Protein AF-A0A4R9IFR6-F1 (afdb_monomer)

Radius of gyration: 20.09 Å; Cα contacts (8 Å, |Δi|>4): 271; chains: 1; bounding box: 60×48×47 Å

Sequence (142 aa):
MKIKIHLITLLLFFTISSLDSINFQKSKPNLNCKFKPGYYTETIHFGENSLVIHVEITEELINFHRVIDQFYVKNKLVWNGGCEFEMVTLEITDPILMDSDWIGKRTYYKAVAIDDHVYNYIKIEKNATSQTLKFQGKSFPH

pLDDT: mean 82.64, std 18.79, range [35.0, 98.25]

Mean predicted aligned error: 10.26 Å

Foldseek 3Di:
DPPDPPPVVVVVPPDPPPPPVQCPDDADPPDDQDDDFAWKWWWDDDPPDIQIWIWGDDPFWIWTHSPPPAFIWIWTWADPDPQKIKTATCDGRHPVCPPPPRHRPIWIKGKHDPDPFKIWMFTPDPPTHIIIIGGDDNYGDD

Solvent-accessible surface area (backbone atoms only — not comparable to full-atom values): 8413 Å² total; per-residue (Å²): 133,86,92,84,75,69,72,68,68,64,67,76,74,78,85,89,82,79,79,78,70,78,74,77,66,78,65,55,91,94,56,71,36,68,81,70,62,20,16,28,40,32,74,50,76,58,89,96,45,73,45,67,32,44,31,42,32,49,93,52,36,40,32,44,18,72,38,76,99,66,23,32,39,36,23,40,44,44,77,77,53,96,44,26,33,37,38,30,31,69,45,64,57,28,76,94,52,54,87,50,92,45,67,71,40,76,47,50,32,40,39,27,22,78,54,100,44,34,33,38,36,29,48,77,55,91,89,52,73,69,45,54,42,37,58,76,44,73,65,69,83,130

Structure (mmCIF, N/CA/C/O backbone):
data_AF-A0A4R9IFR6-F1
#
_entry.id   AF-A0A4R9IFR6-F1
#
loop_
_atom_site.group_PDB
_atom_site.id
_atom_site.type_symbol
_atom_site.label_atom_id
_atom_site.label_alt_id
_atom_site.label_comp_id
_atom_site.label_asym_id
_atom_site.label_entity_id
_atom_site.label_seq_id
_atom_site.pdbx_PDB_ins_code
_atom_site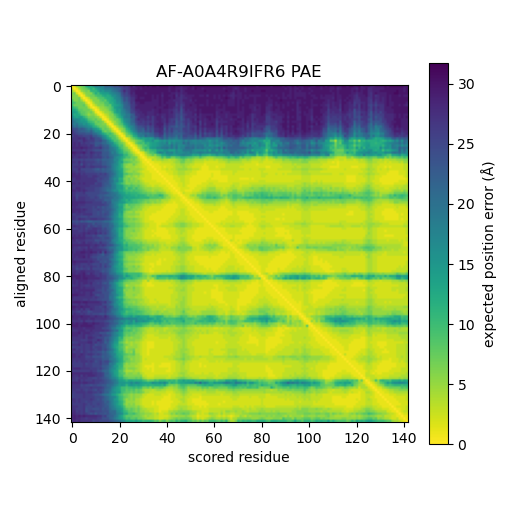.Cartn_x
_atom_site.Cartn_y
_atom_site.Cartn_z
_atom_site.occupancy
_atom_site.B_iso_or_equiv
_atom_site.auth_seq_id
_atom_site.auth_comp_id
_atom_site.auth_asym_id
_atom_site.auth_atom_id
_atom_site.pdbx_PDB_model_num
ATOM 1 N N . MET A 1 1 ? 44.989 33.649 31.157 1.00 44.50 1 MET A N 1
ATOM 2 C CA . MET A 1 1 ? 44.772 32.799 29.967 1.00 44.50 1 MET A CA 1
ATOM 3 C C . MET A 1 1 ? 44.499 31.363 30.432 1.00 44.50 1 MET A C 1
ATOM 5 O O . MET A 1 1 ? 45.451 30.628 30.598 1.00 44.50 1 MET A O 1
ATOM 9 N N . LYS A 1 2 ? 43.326 30.845 30.825 1.00 50.53 2 LYS A N 1
ATOM 10 C CA . LYS A 1 2 ? 41.895 31.108 30.570 1.00 50.53 2 LYS A CA 1
ATOM 11 C C . LYS A 1 2 ? 41.601 31.344 29.088 1.00 50.53 2 LYS A C 1
ATOM 13 O O . LYS A 1 2 ? 42.123 32.303 28.547 1.00 50.53 2 LYS A O 1
ATOM 18 N N . ILE A 1 3 ? 40.780 30.474 28.491 1.00 51.16 3 ILE A N 1
ATOM 19 C CA . ILE A 1 3 ? 40.502 30.269 27.047 1.00 51.16 3 ILE A CA 1
ATOM 20 C C . ILE A 1 3 ? 41.341 29.136 26.420 1.00 51.16 3 ILE A C 1
ATOM 22 O O . ILE A 1 3 ? 42.071 29.357 25.469 1.00 51.16 3 ILE A O 1
ATOM 26 N N . LYS A 1 4 ? 41.254 27.902 26.941 1.00 46.19 4 LYS A N 1
ATOM 27 C CA . LYS A 1 4 ? 41.560 26.680 26.151 1.00 46.19 4 LYS A CA 1
ATOM 28 C C . LYS A 1 4 ? 40.700 25.449 26.499 1.00 46.19 4 LYS A C 1
ATOM 30 O O . LYS A 1 4 ? 40.959 24.374 25.983 1.00 46.19 4 LYS A O 1
ATOM 35 N N . ILE A 1 5 ? 39.658 25.589 27.329 1.00 51.59 5 ILE A N 1
ATOM 36 C CA . ILE A 1 5 ? 38.837 24.448 27.800 1.00 51.59 5 ILE A CA 1
ATOM 37 C C . ILE A 1 5 ? 37.382 24.494 27.282 1.00 51.59 5 ILE A C 1
ATOM 39 O O . ILE A 1 5 ? 36.665 23.509 27.386 1.00 51.59 5 ILE A O 1
ATOM 43 N N . HIS A 1 6 ? 36.952 25.578 26.625 1.00 43.59 6 HIS A N 1
ATOM 44 C CA . HIS A 1 6 ? 35.571 25.710 26.126 1.00 43.59 6 HIS A CA 1
ATOM 45 C C . HIS A 1 6 ? 35.371 25.378 24.642 1.00 43.59 6 HIS A C 1
ATOM 47 O O . HIS A 1 6 ? 34.237 25.372 24.181 1.00 43.59 6 HIS A O 1
ATOM 53 N N . LEU A 1 7 ? 36.435 25.076 23.888 1.00 43.97 7 LEU A N 1
ATOM 54 C CA . LEU A 1 7 ? 36.299 24.797 22.452 1.00 43.97 7 LEU A CA 1
ATOM 55 C C . LEU A 1 7 ? 36.049 23.312 22.133 1.00 43.97 7 LEU A C 1
ATOM 57 O O . LEU A 1 7 ? 35.589 22.997 21.046 1.00 43.97 7 LEU A O 1
ATOM 61 N N . ILE A 1 8 ? 36.303 22.402 23.081 1.00 48.81 8 ILE A N 1
ATOM 62 C CA . ILE A 1 8 ? 36.103 20.952 22.885 1.00 48.81 8 ILE A CA 1
ATOM 63 C C . ILE A 1 8 ? 34.768 20.475 23.482 1.00 48.81 8 ILE A C 1
ATOM 65 O O . ILE A 1 8 ? 34.188 19.506 23.007 1.00 48.81 8 ILE A O 1
ATOM 69 N N . THR A 1 9 ? 34.197 21.204 24.445 1.00 46.94 9 THR A N 1
ATOM 70 C CA . THR A 1 9 ? 32.844 20.935 24.968 1.00 46.94 9 THR A CA 1
ATOM 71 C C . THR A 1 9 ? 31.724 21.477 24.069 1.00 46.94 9 THR A C 1
ATOM 73 O O . THR A 1 9 ? 30.585 21.043 24.204 1.00 46.94 9 THR A O 1
ATOM 76 N N . LEU A 1 10 ? 32.037 22.360 23.110 1.00 40.31 10 LEU A N 1
ATOM 77 C CA . LEU A 1 10 ? 31.084 22.878 22.115 1.00 40.31 10 LEU A CA 1
ATOM 78 C C . LEU A 1 10 ? 30.984 22.001 20.846 1.00 40.31 10 LEU A C 1
ATOM 80 O O . LEU A 1 10 ? 30.145 22.251 19.989 1.00 40.31 10 LEU A O 1
ATOM 84 N N . LEU A 1 11 ? 31.802 20.950 20.737 1.00 42.69 11 LEU A N 1
ATOM 85 C CA . LEU A 1 11 ? 31.748 19.957 19.651 1.00 42.69 11 LEU A CA 1
ATOM 86 C C . LEU A 1 11 ? 31.008 18.665 20.045 1.00 42.69 11 LEU A C 1
ATOM 88 O O . LEU A 1 11 ? 30.910 17.744 19.245 1.00 42.69 11 LEU A O 1
ATOM 92 N N . LEU A 1 12 ? 30.438 18.618 21.254 1.00 41.38 12 LEU A N 1
ATOM 93 C CA . LEU A 1 12 ? 29.631 17.500 21.764 1.00 41.38 12 LEU A CA 1
ATOM 94 C C . LEU A 1 12 ? 28.112 17.756 21.718 1.00 41.38 12 LEU A C 1
ATOM 96 O O . LEU A 1 12 ? 27.346 16.917 22.177 1.00 41.38 12 LEU A O 1
ATOM 100 N N . PHE A 1 13 ? 27.666 18.884 21.148 1.00 42.56 13 PHE A N 1
ATOM 101 C CA . PHE A 1 13 ? 26.244 19.269 21.106 1.00 42.56 13 PHE A CA 1
ATOM 102 C C . PHE A 1 13 ? 25.644 19.452 19.704 1.00 42.56 13 PHE A C 1
ATOM 104 O O . PHE A 1 13 ? 24.455 19.734 19.590 1.00 42.56 13 PHE A O 1
ATOM 111 N N . PHE A 1 14 ? 26.409 19.235 18.634 1.00 43.06 14 PHE A N 1
ATOM 112 C CA . PHE A 1 14 ? 25.892 19.278 17.265 1.00 43.06 14 PHE A CA 1
ATOM 113 C C . PHE A 1 14 ? 26.084 17.928 16.581 1.00 43.06 14 PHE A C 1
ATOM 115 O O . PHE A 1 14 ? 27.118 17.675 15.973 1.00 43.06 14 PHE A O 1
ATOM 122 N N . THR A 1 15 ? 25.088 17.056 16.761 1.00 43.78 15 THR A N 1
ATOM 123 C CA . THR A 1 15 ? 24.543 16.051 15.811 1.00 43.78 15 THR A CA 1
ATOM 124 C C . THR A 1 15 ? 23.723 14.997 16.575 1.00 43.78 15 THR A C 1
ATOM 126 O O . THR A 1 15 ? 23.879 13.796 16.397 1.00 43.78 15 THR A O 1
ATOM 129 N N . ILE A 1 16 ? 22.806 15.439 17.441 1.00 50.84 16 ILE A N 1
ATOM 130 C CA . ILE A 1 16 ? 21.672 14.610 17.880 1.00 50.84 16 ILE A CA 1
ATOM 131 C C . ILE A 1 16 ? 20.401 15.348 17.459 1.00 50.84 16 ILE A C 1
ATOM 133 O O . ILE A 1 16 ? 19.668 15.868 18.289 1.00 50.84 16 ILE A O 1
ATOM 137 N N . SER A 1 17 ? 20.181 15.441 16.147 1.00 43.59 17 SER A N 1
ATOM 138 C CA . SER A 1 17 ? 18.935 15.971 15.579 1.00 43.59 17 SER A CA 1
ATOM 139 C C . SER A 1 17 ? 18.596 15.263 14.269 1.00 43.59 17 SER A C 1
ATOM 141 O O . SER A 1 17 ? 18.425 15.893 13.235 1.00 43.59 17 SER A O 1
ATOM 143 N N . SER A 1 18 ? 18.532 13.937 14.301 1.00 39.06 18 SER A N 1
ATOM 144 C CA . SER A 1 18 ? 17.741 13.166 13.332 1.00 39.06 18 SER A CA 1
ATOM 145 C C . SER A 1 18 ? 17.237 11.877 13.975 1.00 39.06 18 SER A C 1
ATOM 147 O O . SER A 1 18 ? 17.249 10.796 13.396 1.00 39.06 18 SER A O 1
ATOM 149 N N . LEU A 1 19 ? 16.775 11.991 15.219 1.00 42.59 19 LEU A N 1
ATOM 150 C CA . LEU A 1 19 ? 15.752 11.082 15.710 1.00 42.59 19 LEU A CA 1
ATOM 151 C C . LEU A 1 19 ? 14.419 11.690 15.286 1.00 42.59 19 LEU A C 1
ATOM 153 O O . LEU A 1 19 ? 13.717 12.285 16.102 1.00 42.59 19 LEU A O 1
ATOM 157 N N . ASP A 1 20 ? 14.082 11.544 14.003 1.00 35.00 20 ASP A N 1
ATOM 158 C CA . ASP A 1 20 ? 12.680 11.538 13.600 1.00 35.00 20 ASP A CA 1
ATOM 159 C C . ASP A 1 20 ? 12.059 10.314 14.275 1.00 35.00 20 ASP A C 1
ATOM 161 O O . ASP A 1 20 ? 11.979 9.216 13.724 1.00 35.00 20 ASP A 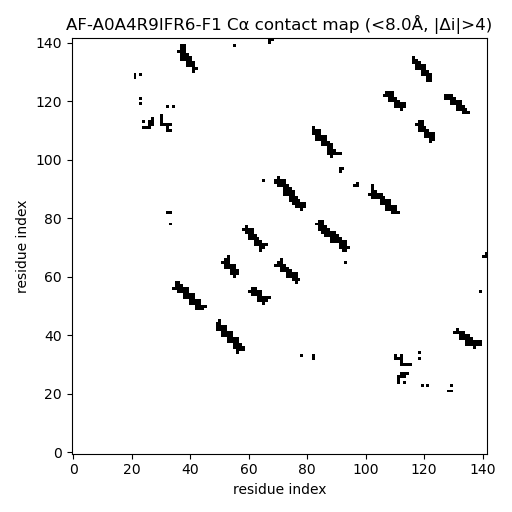O 1
ATOM 165 N N . SER A 1 21 ? 11.690 10.474 15.547 1.00 39.53 21 SER A N 1
ATOM 166 C CA . SER A 1 21 ? 10.818 9.531 16.217 1.00 39.53 21 SER A CA 1
ATOM 167 C C . SER A 1 21 ? 9.522 9.544 15.421 1.00 39.53 21 SER A C 1
ATOM 169 O O . SER A 1 21 ? 8.761 10.511 15.485 1.00 39.53 21 SER A O 1
ATOM 171 N N . ILE A 1 22 ? 9.327 8.491 14.630 1.00 45.56 22 ILE A N 1
ATOM 172 C CA . ILE A 1 22 ? 8.133 8.201 13.842 1.00 45.56 22 ILE A CA 1
ATOM 173 C C . ILE A 1 22 ? 6.931 8.301 14.778 1.00 45.56 22 ILE A C 1
ATOM 175 O O . ILE A 1 22 ? 6.619 7.389 15.544 1.00 45.56 22 ILE A O 1
ATOM 179 N N . ASN A 1 23 ? 6.285 9.461 14.763 1.00 47.47 23 ASN A N 1
ATOM 180 C CA . ASN A 1 23 ? 5.138 9.745 15.600 1.00 47.47 23 ASN A CA 1
ATOM 181 C C . ASN A 1 23 ? 3.932 9.164 14.869 1.00 47.47 23 ASN A C 1
ATOM 183 O O . ASN A 1 23 ? 3.212 9.872 14.165 1.00 47.47 23 ASN A O 1
ATOM 187 N N . PHE A 1 24 ? 3.767 7.840 14.953 1.00 61.03 24 PHE A N 1
ATOM 188 C CA . PHE A 1 24 ? 2.549 7.188 14.493 1.00 61.03 24 PHE A CA 1
ATOM 189 C C . PHE A 1 24 ? 1.401 7.771 15.321 1.00 61.03 24 PHE A C 1
ATOM 191 O O . PHE A 1 24 ? 1.224 7.434 16.496 1.00 61.03 24 PHE A O 1
ATOM 198 N N . GLN A 1 25 ? 0.714 8.758 14.741 1.00 62.41 25 GLN A N 1
ATOM 199 C CA . GLN A 1 25 ? -0.272 9.562 15.448 1.00 62.41 25 GLN A CA 1
ATOM 200 C C . GLN A 1 25 ? -1.351 8.651 16.029 1.00 62.41 25 GLN A C 1
ATOM 202 O O . GLN A 1 25 ? -1.850 7.740 15.369 1.00 62.41 25 GLN A O 1
ATOM 207 N N . LYS A 1 26 ? -1.702 8.893 17.295 1.00 61.22 26 LYS A N 1
ATOM 208 C CA . LYS A 1 26 ? -2.801 8.181 17.950 1.00 61.22 26 LYS A CA 1
ATOM 209 C C . LYS A 1 26 ? -4.092 8.434 17.171 1.00 61.22 26 LYS A C 1
ATOM 211 O O . LYS A 1 26 ? -4.351 9.561 16.753 1.00 61.22 26 LYS A O 1
ATOM 216 N N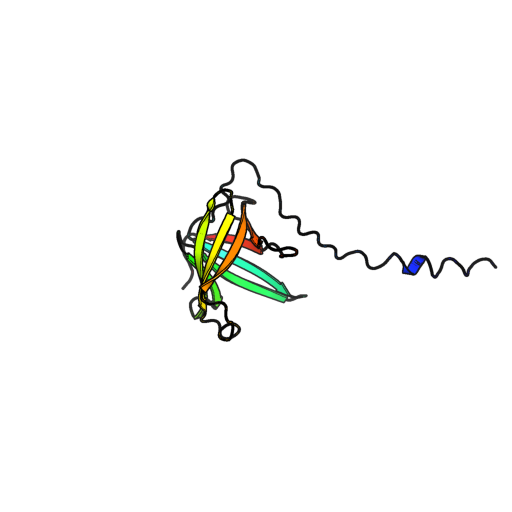 . SER A 1 27 ? -4.896 7.387 17.000 1.00 58.28 27 SER A N 1
ATOM 217 C CA . SER A 1 27 ? -6.181 7.460 16.303 1.00 58.28 27 SER A CA 1
ATOM 218 C C . SER A 1 27 ? -7.067 8.557 16.883 1.00 58.28 27 SER A C 1
ATOM 220 O O . SER A 1 27 ? -7.265 8.606 18.102 1.00 58.28 27 SER A O 1
ATOM 222 N N . LYS A 1 28 ? -7.663 9.389 16.025 1.00 63.41 28 LYS A N 1
ATOM 223 C CA . LYS A 1 28 ? -8.780 10.230 16.458 1.00 63.41 28 LYS A CA 1
ATOM 224 C C . LYS A 1 28 ? -9.979 9.327 16.786 1.00 63.41 28 LYS A C 1
ATOM 226 O O . LYS A 1 28 ? -10.239 8.380 16.039 1.00 63.41 28 LYS A O 1
ATOM 231 N N . PRO A 1 29 ? -10.706 9.584 17.884 1.00 59.12 29 PRO A N 1
ATOM 232 C CA . PRO A 1 29 ? -11.925 8.845 18.182 1.00 59.12 29 PRO A CA 1
ATOM 233 C C . PRO A 1 29 ? -12.941 9.035 17.041 1.00 59.12 29 PRO A C 1
ATOM 235 O O . PRO A 1 29 ? -13.085 10.143 16.529 1.00 59.12 29 PRO A O 1
ATOM 238 N N . ASN A 1 30 ? -13.631 7.952 16.662 1.00 72.56 30 ASN A N 1
ATOM 239 C CA . ASN A 1 30 ? -14.682 7.859 15.627 1.00 72.56 30 ASN A CA 1
ATOM 240 C C . ASN A 1 30 ? -14.259 7.743 14.149 1.00 72.56 30 ASN A C 1
ATOM 242 O O . ASN A 1 30 ? -15.141 7.707 13.294 1.00 72.56 30 ASN A O 1
ATOM 246 N N . LEU A 1 31 ? -12.971 7.623 13.814 1.00 84.50 31 LEU A N 1
ATOM 247 C CA . LEU A 1 31 ? -12.561 7.370 12.425 1.00 84.50 31 LEU A CA 1
ATOM 248 C C . LEU A 1 31 ? -12.371 5.876 12.137 1.00 84.50 31 LEU A C 1
ATOM 250 O O . LEU A 1 31 ? -11.755 5.150 12.920 1.00 84.50 31 LEU A O 1
ATOM 254 N N . ASN A 1 32 ? -12.861 5.421 10.979 1.00 90.00 32 ASN A N 1
ATOM 255 C CA . ASN A 1 32 ? -12.603 4.068 10.494 1.00 90.00 32 ASN A CA 1
ATOM 256 C C . ASN A 1 32 ? -11.195 3.995 9.890 1.00 90.00 32 ASN A C 1
ATOM 258 O O . ASN A 1 32 ? -10.920 4.605 8.863 1.00 90.00 32 ASN A O 1
ATOM 262 N N . CYS A 1 33 ? -10.315 3.222 10.518 1.00 91.50 33 CYS A N 1
ATOM 263 C CA . CYS A 1 33 ? -8.944 2.999 10.062 1.00 91.50 33 CYS A CA 1
ATOM 264 C C . CYS A 1 33 ? -8.832 2.103 8.823 1.00 91.50 33 CYS A C 1
ATOM 266 O O . CYS A 1 33 ? -7.764 2.061 8.213 1.00 91.50 33 CYS A O 1
ATOM 268 N N . LYS A 1 34 ? -9.898 1.377 8.458 1.00 94.00 34 LYS A N 1
ATOM 269 C CA . LYS A 1 34 ? -9.903 0.582 7.233 1.00 94.00 34 LYS A CA 1
ATOM 270 C C . LYS A 1 34 ? -9.909 1.506 6.024 1.00 94.00 34 LYS A C 1
ATOM 272 O O . LYS A 1 34 ? -10.743 2.408 5.936 1.00 94.00 34 LYS A O 1
ATOM 277 N N . PHE A 1 35 ? -8.996 1.256 5.093 1.00 94.62 35 PHE A N 1
ATOM 278 C CA . PHE A 1 35 ? -8.977 1.956 3.816 1.00 94.62 35 PHE A CA 1
ATOM 279 C C . PHE A 1 35 ? -10.295 1.694 3.090 1.00 94.62 35 PHE A C 1
ATOM 281 O O . PHE A 1 35 ? -10.756 0.555 3.006 1.00 94.62 35 PHE A O 1
ATOM 288 N N . LYS A 1 36 ? -10.921 2.760 2.603 1.00 93.94 36 LYS A N 1
ATOM 289 C CA . LYS A 1 36 ? -12.098 2.651 1.746 1.00 93.94 36 LYS A CA 1
ATOM 290 C C . LYS A 1 36 ? -11.644 2.313 0.318 1.00 93.94 36 LYS A C 1
ATOM 292 O O . LYS A 1 36 ? -10.570 2.751 -0.081 1.00 93.94 36 LYS A O 1
ATOM 297 N N . PRO A 1 37 ? -12.432 1.573 -0.473 1.00 96.62 37 PRO A N 1
ATOM 298 C CA . PRO A 1 37 ? -12.094 1.352 -1.872 1.00 96.62 37 PRO A CA 1
ATOM 299 C C . PRO A 1 37 ? -11.968 2.668 -2.653 1.00 96.62 37 PRO A C 1
ATOM 301 O O . PRO A 1 37 ? -12.756 3.600 -2.451 1.00 96.62 37 PRO A O 1
ATOM 304 N N . GLY A 1 38 ? -10.990 2.732 -3.552 1.00 97.06 38 GLY A N 1
ATOM 305 C CA . GLY A 1 38 ? -10.772 3.844 -4.470 1.00 97.06 38 GLY A CA 1
ATOM 306 C C . GLY A 1 38 ? -9.301 4.107 -4.773 1.00 97.06 38 GLY A C 1
ATOM 307 O O . GLY A 1 38 ? -8.433 3.258 -4.579 1.00 97.06 38 GLY A O 1
ATOM 308 N N . TYR A 1 39 ? -9.043 5.313 -5.265 1.00 97.94 39 TYR A N 1
ATOM 309 C CA . TYR A 1 39 ? -7.740 5.782 -5.705 1.00 97.94 39 TYR A CA 1
ATOM 310 C C . TYR A 1 39 ? -7.076 6.646 -4.635 1.00 97.94 39 TYR A C 1
ATOM 312 O O . TYR A 1 39 ? -7.685 7.549 -4.053 1.00 97.94 39 TYR A O 1
ATOM 320 N N . TYR A 1 40 ? -5.800 6.370 -4.409 1.00 98.25 40 TYR A N 1
ATOM 321 C CA . TYR A 1 40 ? -4.943 7.019 -3.439 1.00 98.25 40 TYR A CA 1
ATOM 322 C C . TYR A 1 40 ? -3.608 7.411 -4.068 1.00 98.25 40 TYR A C 1
ATOM 324 O O . TYR A 1 40 ? -3.170 6.843 -5.065 1.00 98.25 40 TYR A O 1
ATOM 332 N N . THR A 1 41 ? -2.921 8.349 -3.430 1.00 97.75 41 THR A N 1
ATOM 333 C CA . THR A 1 41 ? -1.510 8.633 -3.706 1.00 97.75 41 THR A CA 1
ATOM 334 C C . THR A 1 41 ? -0.686 8.463 -2.444 1.00 97.75 41 THR A C 1
ATOM 336 O O . THR A 1 41 ? -1.103 8.911 -1.369 1.00 97.75 41 THR A O 1
ATOM 339 N N . GLU A 1 42 ? 0.504 7.907 -2.605 1.00 95.25 42 GLU A N 1
ATOM 340 C CA . GLU A 1 42 ? 1.567 7.870 -1.607 1.00 95.25 42 GLU A CA 1
ATOM 341 C C . GLU A 1 42 ? 2.771 8.644 -2.147 1.00 95.25 42 GLU A C 1
ATOM 343 O O . GLU A 1 42 ? 3.048 8.629 -3.345 1.00 95.25 42 GLU A O 1
ATOM 348 N N . THR A 1 43 ? 3.469 9.377 -1.283 1.00 91.81 43 THR A N 1
ATOM 349 C CA . THR A 1 43 ? 4.659 10.139 -1.676 1.00 91.81 43 THR A CA 1
ATOM 350 C C . THR A 1 43 ? 5.849 9.641 -0.883 1.00 91.81 43 THR A C 1
ATOM 352 O O . THR A 1 43 ? 5.865 9.747 0.342 1.00 91.81 43 THR A O 1
ATOM 355 N N . ILE A 1 44 ? 6.851 9.131 -1.593 1.00 86.69 44 ILE A N 1
ATOM 356 C CA . ILE A 1 44 ? 8.098 8.663 -1.004 1.00 86.69 44 ILE A CA 1
ATOM 357 C C . ILE A 1 44 ? 9.170 9.722 -1.258 1.00 86.69 44 ILE A C 1
ATOM 359 O O . ILE A 1 44 ? 9.453 10.072 -2.404 1.00 86.69 44 ILE A O 1
ATOM 363 N N . HIS A 1 45 ? 9.750 10.254 -0.185 1.00 83.31 45 HIS A N 1
ATOM 364 C CA . HIS A 1 45 ? 10.785 11.285 -0.253 1.00 83.31 45 HIS A CA 1
ATOM 365 C C . HIS A 1 45 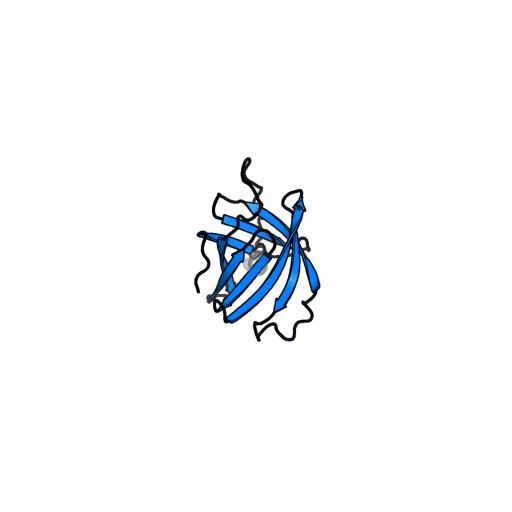? 12.186 10.665 -0.225 1.00 83.31 45 HIS A C 1
ATOM 367 O O . HIS A 1 45 ? 12.479 9.814 0.614 1.00 83.31 45 HIS A O 1
ATOM 373 N N . PHE A 1 46 ? 13.064 11.133 -1.114 1.00 82.00 46 PHE A N 1
ATOM 374 C CA . PHE A 1 46 ? 14.455 10.696 -1.233 1.00 82.00 46 PHE A CA 1
ATOM 375 C C . PHE A 1 46 ? 15.365 11.918 -1.420 1.00 82.00 46 PHE A C 1
ATOM 377 O O . PHE A 1 46 ? 15.610 12.371 -2.540 1.00 82.00 46 PHE A O 1
ATOM 384 N N . GLY A 1 47 ? 15.855 12.478 -0.310 1.00 84.50 47 GLY A N 1
ATOM 385 C CA . GLY A 1 47 ? 16.581 13.751 -0.331 1.00 84.50 47 GLY A CA 1
ATOM 386 C C . GLY A 1 47 ? 15.669 14.893 -0.786 1.00 84.50 47 GLY A C 1
ATOM 387 O O . GLY A 1 47 ? 14.591 15.077 -0.228 1.00 84.50 47 GLY A O 1
ATOM 388 N N . GLU A 1 48 ? 16.085 15.636 -1.813 1.00 88.12 48 GLU A N 1
ATOM 389 C CA 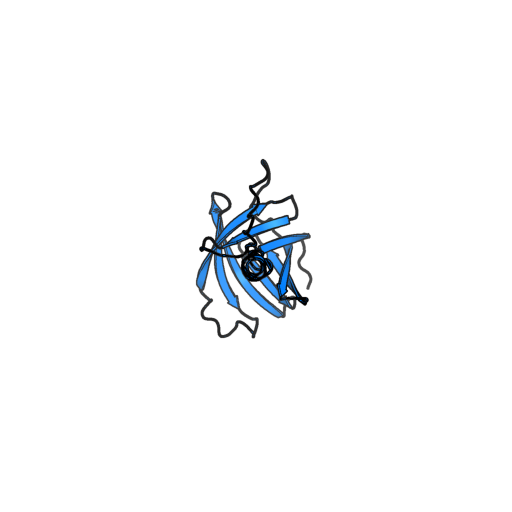. GLU A 1 48 ? 15.284 16.714 -2.419 1.00 88.12 48 GLU A CA 1
ATOM 390 C C . GLU A 1 48 ? 14.234 16.203 -3.421 1.00 88.12 48 GLU A C 1
ATOM 392 O O . GLU A 1 48 ? 13.359 16.955 -3.847 1.00 88.12 48 GLU A O 1
ATOM 397 N N . ASN A 1 49 ? 14.294 14.920 -3.789 1.00 85.94 49 ASN A N 1
ATOM 398 C CA . ASN A 1 49 ? 13.378 14.321 -4.750 1.00 85.94 49 ASN A CA 1
ATOM 399 C C . ASN A 1 49 ? 12.183 13.668 -4.051 1.00 85.94 49 ASN A C 1
ATOM 401 O O . ASN A 1 49 ? 12.258 13.216 -2.906 1.00 85.94 49 ASN A O 1
ATOM 405 N N . SER A 1 50 ? 11.073 13.563 -4.779 1.00 90.31 50 SER A N 1
ATOM 406 C CA . SER A 1 50 ? 9.905 12.800 -4.344 1.00 90.31 50 SER A CA 1
ATOM 407 C C . SER A 1 50 ? 9.383 11.930 -5.477 1.00 90.31 50 SER A C 1
ATOM 409 O O . SER A 1 50 ? 9.382 12.341 -6.636 1.00 90.31 50 SER A O 1
ATOM 411 N N . LEU A 1 51 ? 8.959 10.721 -5.127 1.00 89.62 51 LEU A N 1
ATOM 412 C CA . LEU A 1 51 ? 8.278 9.792 -6.012 1.00 89.62 51 LEU A CA 1
ATOM 413 C C . LEU A 1 51 ? 6.818 9.707 -5.582 1.00 89.62 51 LEU A C 1
ATOM 415 O O . LEU A 1 51 ? 6.533 9.438 -4.415 1.00 89.62 51 LEU A O 1
ATOM 419 N N . VAL A 1 52 ? 5.903 9.919 -6.523 1.00 93.75 52 VAL A N 1
ATOM 420 C CA . VAL A 1 52 ? 4.474 9.687 -6.304 1.00 93.75 52 VAL A CA 1
ATOM 421 C C . VAL A 1 52 ? 4.144 8.274 -6.763 1.00 93.75 52 VAL A C 1
ATOM 423 O O . VAL A 1 52 ? 4.420 7.910 -7.902 1.00 93.75 52 VAL A O 1
ATOM 426 N N . ILE A 1 53 ? 3.558 7.491 -5.866 1.00 96.12 53 ILE A N 1
ATOM 427 C CA . ILE A 1 53 ? 3.008 6.170 -6.146 1.00 96.12 53 ILE A CA 1
ATOM 428 C C . ILE A 1 53 ? 1.490 6.303 -6.212 1.00 96.12 53 ILE A C 1
ATOM 430 O O . ILE A 1 53 ? 0.861 6.861 -5.308 1.00 96.12 53 ILE A O 1
ATOM 434 N N . HIS A 1 54 ? 0.904 5.789 -7.286 1.00 97.50 54 HIS A N 1
ATOM 435 C CA . HIS A 1 54 ? -0.540 5.720 -7.467 1.00 97.50 54 HIS A CA 1
ATOM 436 C C . HIS A 1 54 ? -1.035 4.408 -6.878 1.00 97.50 54 HIS A C 1
ATOM 438 O O . HIS A 1 54 ? -0.500 3.354 -7.199 1.00 97.50 54 HIS A O 1
ATOM 444 N N . VAL A 1 55 ? -2.031 4.453 -6.004 1.00 97.88 55 VAL A N 1
ATOM 445 C CA . VAL A 1 55 ? -2.482 3.269 -5.275 1.00 97.88 55 VAL A CA 1
ATOM 446 C C . VAL A 1 55 ? -3.958 3.029 -5.549 1.00 97.88 55 VAL A C 1
ATOM 448 O O . VAL A 1 55 ? -4.796 3.895 -5.300 1.00 97.88 55 VAL A O 1
ATOM 451 N N . GLU A 1 56 ? -4.276 1.851 -6.069 1.00 97.75 56 GLU A N 1
ATOM 452 C CA . GLU A 1 56 ? -5.644 1.371 -6.238 1.00 97.75 56 GLU A CA 1
ATOM 453 C C . GLU A 1 56 ? -5.987 0.436 -5.078 1.00 97.75 56 GLU A C 1
ATOM 455 O O . GLU A 1 56 ? -5.273 -0.535 -4.827 1.00 97.75 56 GLU A O 1
ATOM 460 N N . ILE A 1 57 ? -7.077 0.715 -4.365 1.00 97.62 57 ILE A N 1
ATOM 461 C CA . ILE A 1 57 ? -7.551 -0.119 -3.259 1.00 97.62 57 ILE A CA 1
ATOM 462 C C . ILE A 1 57 ? -8.958 -0.616 -3.572 1.00 97.62 57 ILE A C 1
ATOM 464 O O . ILE A 1 57 ? -9.861 0.169 -3.859 1.00 97.62 57 ILE A O 1
ATOM 468 N N . THR A 1 58 ? -9.160 -1.923 -3.454 1.00 96.62 58 THR A N 1
ATOM 469 C CA . THR A 1 58 ? -10.477 -2.574 -3.462 1.00 96.62 58 THR A CA 1
ATOM 470 C C . THR A 1 58 ? -10.747 -3.199 -2.092 1.00 96.62 58 THR A C 1
ATOM 472 O O . THR A 1 58 ? -9.983 -3.002 -1.148 1.00 96.62 58 THR A O 1
ATOM 475 N N . GLU A 1 59 ? -11.834 -3.957 -1.947 1.00 94.25 59 GLU A N 1
ATOM 476 C CA . GLU A 1 59 ? -12.118 -4.662 -0.689 1.00 94.25 59 GLU A CA 1
ATOM 477 C C . GLU A 1 59 ? -11.055 -5.720 -0.343 1.00 94.25 59 GLU A C 1
ATOM 479 O O . GLU A 1 59 ? -10.805 -5.968 0.837 1.00 94.25 59 GLU A O 1
ATOM 484 N N . GLU A 1 60 ? -10.407 -6.308 -1.355 1.00 95.75 60 GLU A N 1
ATOM 485 C CA . GLU A 1 60 ? -9.487 -7.443 -1.189 1.00 95.75 60 GLU A CA 1
ATOM 486 C C . GLU A 1 60 ? -8.070 -7.187 -1.712 1.00 95.75 60 GLU A C 1
ATOM 488 O O . GLU A 1 60 ? -7.170 -7.986 -1.447 1.00 95.75 60 GLU A O 1
ATOM 493 N N . LEU A 1 61 ? -7.853 -6.113 -2.473 1.00 97.75 61 LEU A N 1
ATOM 494 C CA . LEU A 1 61 ? -6.585 -5.836 -3.148 1.00 97.75 61 LEU A CA 1
ATOM 495 C C . LEU A 1 61 ? -6.087 -4.422 -2.869 1.00 97.75 61 LEU A C 1
ATOM 497 O O . LEU A 1 61 ? -6.875 -3.488 -2.722 1.00 97.75 61 LEU A O 1
ATOM 501 N N . ILE A 1 62 ? -4.766 -4.281 -2.871 1.00 97.75 62 ILE A N 1
ATOM 502 C CA . ILE A 1 62 ? -4.055 -3.006 -2.884 1.00 97.75 62 ILE A CA 1
ATOM 503 C C . ILE A 1 62 ? -2.911 -3.079 -3.900 1.00 97.75 62 ILE A C 1
ATOM 505 O O . ILE A 1 62 ? -1.971 -3.869 -3.753 1.00 97.75 62 ILE A O 1
ATOM 509 N N . ASN A 1 63 ? -3.015 -2.260 -4.943 1.00 96.81 63 ASN A N 1
ATOM 510 C CA . ASN A 1 63 ? -2.080 -2.221 -6.060 1.00 96.81 63 ASN A CA 1
ATOM 511 C C . ASN A 1 63 ? -1.295 -0.914 -6.005 1.00 96.81 63 ASN A C 1
ATOM 513 O O . ASN A 1 63 ? -1.885 0.161 -6.029 1.00 96.81 63 ASN A O 1
ATOM 517 N N . PHE A 1 64 ? 0.030 -1.003 -5.940 1.00 96.06 64 PHE A N 1
ATOM 518 C CA . PHE A 1 64 ? 0.926 0.151 -5.940 1.00 96.06 64 PHE A CA 1
ATOM 519 C C . PHE A 1 64 ? 1.527 0.309 -7.328 1.00 96.06 64 PHE A C 1
ATOM 521 O O . PHE A 1 64 ? 2.283 -0.555 -7.756 1.00 96.06 64 PHE A O 1
ATOM 528 N N . HIS A 1 65 ? 1.218 1.401 -8.013 1.00 96.25 65 HIS A N 1
ATOM 529 C CA . HIS A 1 65 ? 1.670 1.708 -9.362 1.00 96.25 65 HIS A CA 1
ATOM 530 C C . HIS A 1 65 ? 2.727 2.812 -9.319 1.00 96.25 65 HIS A C 1
ATOM 532 O O . HIS A 1 65 ? 2.448 3.947 -8.922 1.00 96.25 65 HIS A O 1
ATOM 538 N N . ARG A 1 66 ? 3.940 2.502 -9.786 1.00 92.88 66 ARG A N 1
ATOM 539 C CA . ARG A 1 66 ? 4.962 3.518 -10.078 1.00 92.88 66 ARG A CA 1
ATOM 540 C C . ARG A 1 66 ? 4.640 4.262 -11.373 1.00 92.88 66 ARG A C 1
ATOM 542 O O . ARG A 1 66 ? 4.887 5.457 -11.475 1.00 92.88 66 ARG A O 1
ATOM 549 N N . VAL A 1 67 ? 4.081 3.546 -12.347 1.00 90.81 67 VAL A N 1
ATOM 550 C CA . VAL A 1 67 ? 3.488 4.097 -13.571 1.00 90.81 67 VAL A CA 1
ATOM 551 C C . VAL A 1 67 ? 2.128 3.431 -13.736 1.00 90.81 67 VAL A C 1
ATOM 553 O O . VAL A 1 67 ? 2.053 2.199 -13.739 1.00 90.81 67 VAL A O 1
ATOM 556 N N . ILE A 1 68 ? 1.072 4.245 -13.825 1.00 86.56 68 ILE A N 1
ATOM 557 C CA . ILE A 1 68 ? -0.318 3.794 -13.989 1.00 86.56 68 ILE A CA 1
ATOM 558 C C . ILE A 1 68 ? -0.397 2.768 -15.125 1.00 86.56 68 ILE A C 1
ATOM 560 O O . ILE A 1 68 ? 0.203 2.964 -16.180 1.00 86.56 68 ILE A O 1
ATOM 564 N N . ASP A 1 69 ? -1.072 1.651 -14.848 1.00 85.75 69 ASP A N 1
ATOM 565 C CA . ASP A 1 69 ? -1.313 0.532 -15.769 1.00 85.75 69 ASP A CA 1
ATOM 566 C C . ASP A 1 69 ? -0.076 -0.101 -16.438 1.00 85.75 69 ASP A C 1
ATOM 568 O O . ASP A 1 69 ? -0.206 -0.878 -17.382 1.00 85.75 69 ASP A O 1
ATOM 572 N N . GLN A 1 70 ? 1.135 0.168 -15.932 1.00 90.06 70 GLN A N 1
ATOM 573 C CA . GLN A 1 70 ? 2.375 -0.386 -16.492 1.00 90.06 70 GLN A CA 1
ATOM 574 C C . GLN A 1 70 ? 3.238 -1.094 -15.450 1.00 90.06 70 GLN A C 1
ATOM 576 O O . GLN A 1 70 ? 3.544 -2.273 -15.603 1.00 90.06 70 GLN A O 1
ATOM 581 N N . PHE A 1 71 ? 3.638 -0.388 -14.390 1.00 94.19 71 PHE A N 1
ATOM 582 C CA . PHE A 1 71 ? 4.591 -0.901 -13.403 1.00 94.19 71 PHE A CA 1
ATOM 583 C C . PHE A 1 71 ? 3.948 -0.890 -12.030 1.00 94.19 71 PHE A C 1
ATOM 585 O O . PHE A 1 71 ? 3.778 0.182 -11.440 1.00 94.19 71 PHE A O 1
ATOM 592 N N . TYR A 1 72 ? 3.592 -2.073 -11.534 1.00 93.94 72 TYR A N 1
ATOM 593 C CA . TYR A 1 72 ? 2.862 -2.218 -10.289 1.00 93.94 72 TYR A CA 1
ATOM 594 C C . TYR A 1 72 ? 3.318 -3.391 -9.425 1.00 93.94 72 TYR A C 1
ATOM 596 O O . TYR A 1 72 ? 3.940 -4.354 -9.877 1.00 93.94 72 TYR A O 1
ATOM 604 N N . VAL A 1 73 ? 2.950 -3.297 -8.151 1.00 95.81 73 VAL A N 1
ATOM 605 C CA . VAL A 1 73 ? 2.982 -4.387 -7.179 1.00 95.81 73 VAL A CA 1
ATOM 606 C C . VAL A 1 73 ? 1.561 -4.603 -6.685 1.00 95.81 73 VAL A C 1
ATOM 608 O O . VAL A 1 73 ? 0.974 -3.724 -6.052 1.00 95.81 73 VAL A O 1
ATOM 611 N N . LYS A 1 74 ? 1.007 -5.777 -6.972 1.00 97.00 74 LYS A N 1
ATOM 612 C CA . LYS A 1 74 ? -0.350 -6.162 -6.586 1.00 97.00 74 LYS A CA 1
ATOM 613 C C . LYS A 1 74 ? -0.301 -7.026 -5.344 1.00 97.00 74 LYS A C 1
ATOM 615 O O . LYS A 1 74 ? 0.387 -8.049 -5.310 1.00 97.00 74 LYS A O 1
ATOM 620 N N . ASN A 1 75 ? -1.070 -6.638 -4.335 1.00 98.00 75 ASN A N 1
ATOM 621 C CA . ASN A 1 75 ? -1.124 -7.340 -3.063 1.00 98.00 75 ASN A CA 1
ATOM 622 C C . ASN A 1 75 ? -2.560 -7.702 -2.711 1.00 98.00 75 ASN A C 1
ATOM 624 O O . ASN A 1 75 ? -3.486 -6.930 -2.953 1.00 98.00 75 ASN A O 1
ATOM 628 N N . LYS A 1 76 ? -2.725 -8.849 -2.057 1.00 98.19 76 LYS A N 1
ATOM 629 C CA . LYS A 1 76 ? -3.935 -9.156 -1.303 1.00 98.19 76 LYS A CA 1
ATOM 630 C C . LYS A 1 76 ? -3.922 -8.369 0.001 1.00 98.19 76 LYS A C 1
ATOM 632 O O . LYS A 1 76 ? -2.926 -8.421 0.716 1.00 98.19 76 LYS A O 1
ATOM 637 N N . LEU A 1 77 ? -5.025 -7.704 0.318 1.00 97.62 77 LEU A N 1
ATOM 638 C CA . LEU A 1 77 ? -5.257 -6.975 1.559 1.00 97.62 77 LEU A CA 1
ATOM 639 C C . LEU A 1 77 ? -6.172 -7.800 2.472 1.00 97.62 77 LEU A C 1
ATOM 641 O O . LEU A 1 77 ? -7.302 -8.114 2.104 1.00 97.62 77 LEU A O 1
ATOM 645 N N . VAL A 1 78 ? -5.703 -8.148 3.672 1.00 96.62 78 VAL A N 1
ATOM 646 C CA . VAL A 1 78 ? -6.481 -8.931 4.648 1.00 96.62 78 VAL A CA 1
ATOM 647 C C . VAL A 1 78 ? -6.518 -8.203 5.986 1.00 96.62 78 VAL A C 1
ATOM 649 O O . VAL A 1 78 ? -5.495 -8.036 6.638 1.00 96.62 78 VAL A O 1
ATOM 652 N N . TRP A 1 79 ? -7.702 -7.766 6.417 1.00 95.44 79 TRP A N 1
ATOM 653 C CA . TRP A 1 79 ? -7.878 -7.109 7.715 1.00 95.44 79 TRP A CA 1
ATOM 654 C C . TRP A 1 79 ? -8.016 -8.137 8.842 1.00 95.44 79 TRP A C 1
ATOM 656 O O . TRP A 1 79 ? -8.962 -8.921 8.844 1.00 95.44 79 TRP A O 1
ATOM 666 N N . ASN A 1 80 ? -7.145 -8.057 9.851 1.00 88.94 80 ASN A N 1
ATOM 667 C CA . ASN A 1 80 ? -7.082 -9.017 10.964 1.00 88.94 80 ASN A CA 1
ATOM 668 C C . ASN A 1 80 ? -7.795 -8.519 12.241 1.00 88.94 80 ASN A C 1
ATOM 670 O O . ASN A 1 80 ? -7.739 -9.162 13.287 1.00 88.94 80 ASN A O 1
ATOM 674 N N . GLY A 1 81 ? -8.503 -7.386 12.153 1.00 78.81 81 GLY A N 1
ATOM 675 C CA . GLY A 1 81 ? -9.134 -6.705 13.290 1.00 78.81 81 GLY A CA 1
ATOM 676 C C . GLY A 1 81 ? -8.227 -5.629 13.899 1.00 78.81 81 GLY A C 1
ATOM 677 O O . GLY A 1 81 ? -7.069 -5.501 13.527 1.00 78.81 81 GLY A O 1
ATOM 678 N N . GLY A 1 82 ? -8.760 -4.779 14.783 1.00 82.69 82 GLY A N 1
ATOM 679 C CA . GLY A 1 82 ? -7.934 -3.839 15.564 1.00 82.69 82 GLY A CA 1
ATOM 680 C C . GLY A 1 82 ? -7.090 -2.828 14.765 1.00 82.69 82 GLY A C 1
ATOM 681 O O . GLY A 1 82 ? -6.052 -2.396 15.258 1.00 82.69 82 GLY A O 1
ATOM 682 N N . CYS A 1 83 ? -7.528 -2.442 13.559 1.00 91.62 83 CYS A N 1
ATOM 683 C CA . CYS A 1 83 ? -6.779 -1.590 12.620 1.00 91.62 83 CYS A CA 1
ATOM 684 C C . CYS A 1 83 ? -5.467 -2.191 12.104 1.00 91.62 83 CYS A C 1
ATOM 686 O O . CYS A 1 83 ? -4.599 -1.470 11.616 1.00 91.62 83 CYS A O 1
ATOM 688 N N . GLU A 1 84 ? -5.334 -3.509 12.177 1.00 95.00 84 GLU A N 1
ATOM 689 C CA . GLU A 1 84 ? -4.194 -4.245 11.655 1.00 95.00 84 GLU A CA 1
ATOM 690 C C . GLU A 1 84 ? -4.602 -5.025 10.407 1.00 95.00 84 GLU A C 1
ATOM 692 O O . GLU A 1 84 ? -5.733 -5.515 10.280 1.00 95.00 84 GLU A O 1
ATOM 697 N N . PHE A 1 85 ? -3.676 -5.111 9.462 1.00 96.25 85 PHE A N 1
ATOM 698 C CA . PHE A 1 85 ? -3.870 -5.814 8.207 1.00 96.25 85 PHE A CA 1
ATOM 699 C C . PHE A 1 85 ? -2.583 -6.489 7.748 1.00 96.25 85 PHE A C 1
ATOM 701 O O . PHE A 1 85 ? -1.470 -6.099 8.100 1.00 96.25 85 PHE A O 1
ATOM 708 N N . GLU A 1 86 ? -2.760 -7.520 6.944 1.00 96.44 86 GLU A N 1
ATOM 709 C CA . GLU A 1 86 ? -1.712 -8.228 6.236 1.00 96.44 86 GLU A CA 1
ATOM 710 C C . GLU A 1 86 ? -1.776 -7.851 4.755 1.00 96.44 86 GLU A C 1
ATOM 712 O O . GLU A 1 86 ? -2.861 -7.761 4.171 1.00 96.44 86 GLU A O 1
ATOM 717 N N . MET A 1 87 ? -0.606 -7.648 4.153 1.00 96.38 87 MET A N 1
ATOM 718 C CA . MET A 1 87 ? -0.441 -7.640 2.707 1.00 96.38 87 MET A CA 1
ATOM 719 C C . MET A 1 87 ? 0.302 -8.895 2.269 1.00 96.38 87 MET A C 1
ATOM 721 O O . MET A 1 87 ? 1.332 -9.250 2.846 1.00 96.38 87 MET A O 1
ATOM 725 N N . VAL A 1 88 ? -0.225 -9.553 1.240 1.00 96.94 88 VAL A N 1
ATOM 726 C CA . VAL A 1 88 ? 0.432 -10.687 0.583 1.00 96.94 88 VAL A CA 1
ATOM 727 C C . VAL A 1 88 ? 0.717 -10.307 -0.854 1.00 96.94 88 VAL A C 1
ATOM 729 O O . VAL A 1 88 ? -0.224 -10.097 -1.619 1.00 96.94 88 VAL A O 1
ATOM 732 N N . THR A 1 89 ? 1.990 -10.235 -1.231 1.00 96.56 89 THR A N 1
ATOM 733 C CA . THR A 1 89 ? 2.365 -9.903 -2.608 1.00 96.56 89 THR A CA 1
ATOM 734 C C . THR A 1 89 ? 1.917 -11.017 -3.546 1.00 96.56 89 THR A C 1
ATOM 736 O O . THR A 1 89 ? 2.309 -12.172 -3.378 1.00 96.56 89 THR A O 1
ATOM 739 N N . LEU A 1 90 ? 1.096 -10.681 -4.534 1.00 96.25 90 LEU A N 1
ATOM 740 C CA . LEU A 1 90 ? 0.589 -11.630 -5.524 1.00 96.25 90 LEU A CA 1
ATOM 741 C C . LEU A 1 90 ? 1.370 -11.544 -6.832 1.00 96.25 90 LEU A C 1
ATOM 743 O O . LEU A 1 90 ? 1.600 -12.563 -7.473 1.00 96.25 90 LEU A O 1
ATOM 747 N N . GLU A 1 91 ? 1.757 -10.332 -7.223 1.00 95.56 91 GLU A N 1
ATOM 748 C CA . GLU A 1 91 ? 2.326 -10.060 -8.539 1.00 95.56 91 GLU A CA 1
ATOM 749 C C . GLU A 1 91 ? 3.186 -8.791 -8.501 1.00 95.56 91 GLU A C 1
ATOM 751 O O . GLU A 1 91 ? 2.860 -7.828 -7.801 1.00 95.56 91 GLU A O 1
ATOM 756 N N . ILE A 1 92 ? 4.277 -8.797 -9.266 1.00 94.81 92 ILE A N 1
ATOM 757 C CA . ILE A 1 92 ? 5.179 -7.661 -9.463 1.00 94.81 92 ILE A CA 1
ATOM 758 C C . ILE A 1 92 ? 5.440 -7.538 -10.961 1.00 94.81 92 ILE A C 1
ATOM 760 O O . ILE A 1 92 ? 5.931 -8.478 -11.581 1.00 94.81 92 ILE A O 1
ATOM 764 N N . THR A 1 93 ? 5.144 -6.372 -11.525 1.00 93.81 93 THR A N 1
ATOM 765 C CA . THR A 1 93 ? 5.467 -6.021 -12.916 1.00 93.81 93 THR A CA 1
ATOM 766 C C . THR A 1 93 ? 6.500 -4.904 -13.008 1.00 93.81 93 THR A C 1
ATOM 768 O O . THR A 1 93 ? 7.042 -4.653 -14.081 1.00 93.81 93 THR A O 1
ATOM 771 N N . ASP A 1 94 ? 6.801 -4.227 -11.893 1.00 89.38 94 ASP A N 1
ATOM 772 C CA . ASP A 1 94 ? 7.831 -3.193 -11.866 1.00 89.38 94 ASP A CA 1
ATOM 773 C C . ASP A 1 94 ? 9.225 -3.818 -12.059 1.00 89.38 94 ASP A C 1
ATOM 775 O O . ASP A 1 94 ? 9.676 -4.550 -11.173 1.00 89.38 94 ASP A O 1
ATOM 779 N N . PRO A 1 95 ? 9.945 -3.516 -13.158 1.00 87.44 95 PRO A N 1
ATOM 780 C CA . PRO A 1 95 ? 11.241 -4.124 -13.460 1.00 87.44 95 PRO A CA 1
ATOM 781 C C . PRO A 1 95 ? 12.303 -3.861 -12.391 1.00 87.44 95 PRO A C 1
ATOM 783 O O . PRO A 1 95 ? 13.234 -4.646 -12.255 1.00 87.44 95 PRO A O 1
ATOM 786 N N . ILE A 1 96 ? 12.160 -2.796 -11.596 1.00 87.62 96 ILE A N 1
ATOM 787 C CA . ILE A 1 96 ? 13.072 -2.505 -10.479 1.00 87.62 96 ILE A CA 1
ATOM 788 C C . ILE A 1 96 ? 12.942 -3.565 -9.370 1.00 87.62 96 ILE A C 1
ATOM 790 O O . ILE A 1 96 ? 13.876 -3.787 -8.605 1.00 87.62 96 ILE A O 1
ATOM 794 N N . LEU A 1 97 ? 11.781 -4.215 -9.282 1.00 85.06 97 LEU A N 1
ATOM 795 C CA . LEU A 1 97 ? 11.415 -5.160 -8.230 1.00 85.06 97 LEU A CA 1
ATOM 796 C C . LEU A 1 97 ? 11.224 -6.593 -8.750 1.00 85.06 97 LEU A C 1
ATOM 798 O O . LEU A 1 97 ? 10.974 -7.484 -7.941 1.00 85.06 97 LEU A O 1
ATOM 802 N N . MET A 1 98 ? 11.323 -6.839 -10.062 1.00 77.19 98 MET A N 1
ATOM 803 C CA . MET A 1 98 ? 11.057 -8.158 -10.659 1.00 77.19 98 MET A CA 1
ATOM 804 C C . MET A 1 98 ? 11.978 -9.263 -10.128 1.00 77.19 98 MET A C 1
ATOM 806 O O . MET A 1 98 ? 11.522 -10.389 -9.957 1.00 77.19 98 MET A O 1
ATOM 810 N N . ASP A 1 99 ? 13.227 -8.935 -9.793 1.00 76.31 99 ASP A N 1
ATOM 811 C CA . ASP A 1 99 ? 14.193 -9.889 -9.227 1.00 76.31 99 ASP A CA 1
ATOM 812 C C . ASP A 1 99 ? 14.037 -10.076 -7.703 1.00 76.31 99 ASP A C 1
ATOM 814 O O . ASP A 1 99 ? 14.890 -10.676 -7.046 1.00 76.31 99 ASP A O 1
ATOM 818 N N . SER A 1 100 ? 12.975 -9.532 -7.098 1.00 76.94 100 SER A N 1
ATOM 819 C CA . SER A 1 100 ? 12.723 -9.679 -5.665 1.00 76.94 100 SER A CA 1
ATOM 820 C C . SER A 1 100 ? 11.937 -10.955 -5.347 1.00 76.94 100 SER A C 1
ATOM 822 O O . SER A 1 100 ? 10.868 -11.208 -5.900 1.00 76.94 100 SER A O 1
ATOM 824 N N . ASP A 1 101 ? 12.408 -11.721 -4.358 1.00 82.88 101 ASP A N 1
ATOM 825 C CA . ASP A 1 101 ? 11.711 -12.901 -3.812 1.00 82.88 101 ASP A CA 1
ATOM 826 C C . ASP A 1 101 ? 10.526 -12.509 -2.903 1.00 82.88 101 ASP A C 1
ATOM 828 O O . ASP A 1 101 ? 10.381 -12.962 -1.763 1.00 82.88 101 ASP A O 1
ATOM 832 N N . TRP A 1 102 ? 9.699 -11.565 -3.347 1.00 87.12 102 TRP A N 1
ATOM 833 C CA . TRP A 1 102 ? 8.601 -11.020 -2.548 1.00 87.12 102 TRP A CA 1
ATOM 834 C C . TRP A 1 102 ? 7.258 -11.670 -2.846 1.00 87.12 102 TRP A C 1
ATOM 836 O O . TRP A 1 102 ? 6.352 -11.532 -2.028 1.00 87.12 102 TRP A O 1
ATOM 846 N N . ILE A 1 103 ? 7.110 -12.389 -3.959 1.00 92.88 103 ILE A N 1
ATOM 847 C CA . ILE A 1 103 ? 5.864 -13.091 -4.286 1.00 92.88 103 ILE A CA 1
ATOM 848 C C . ILE A 1 103 ? 5.519 -14.098 -3.178 1.00 92.88 103 ILE A C 1
ATOM 850 O O . ILE A 1 103 ? 6.351 -14.888 -2.740 1.00 92.88 103 ILE A O 1
ATOM 854 N N . GLY A 1 104 ? 4.282 -14.040 -2.684 1.00 92.81 104 GLY A N 1
ATOM 855 C CA . GLY A 1 104 ? 3.790 -14.842 -1.562 1.00 92.81 104 GLY A CA 1
ATOM 856 C C . GLY A 1 104 ? 4.264 -14.379 -0.180 1.00 92.81 104 GLY A C 1
ATOM 857 O O . GLY A 1 104 ? 3.808 -14.919 0.833 1.00 92.81 104 GLY A O 1
ATOM 858 N N . LYS A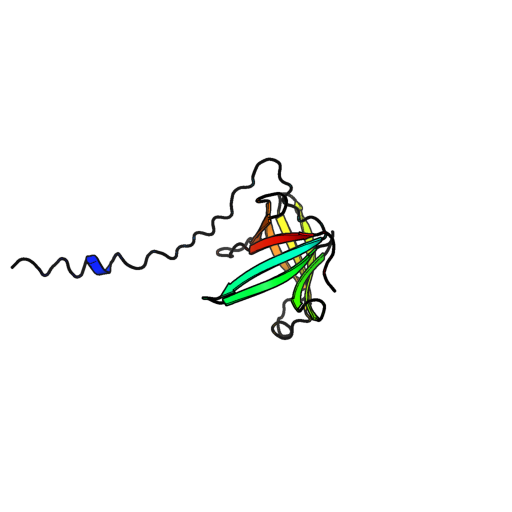 1 105 ? 5.148 -13.376 -0.098 1.00 92.81 105 LYS A N 1
ATOM 859 C CA . LYS A 1 105 ? 5.616 -12.827 1.175 1.00 92.81 105 LYS A CA 1
ATOM 860 C C . LYS A 1 105 ? 4.486 -12.083 1.872 1.00 92.81 105 LYS A C 1
ATOM 862 O O . LYS A 1 105 ? 3.772 -11.289 1.265 1.00 92.81 105 LYS A O 1
ATOM 867 N N . ARG A 1 106 ? 4.380 -12.328 3.175 1.00 94.69 106 ARG A N 1
ATOM 868 C CA . ARG A 1 106 ? 3.421 -11.679 4.067 1.00 94.69 106 ARG A CA 1
ATOM 869 C C . ARG A 1 106 ? 4.090 -10.543 4.815 1.00 94.69 106 ARG A C 1
ATOM 871 O O . ARG A 1 106 ? 5.154 -10.732 5.412 1.00 94.69 106 ARG A O 1
ATOM 878 N N . THR A 1 107 ? 3.456 -9.384 4.821 1.00 93.06 107 THR A N 1
ATOM 879 C CA . THR A 1 107 ? 3.888 -8.221 5.590 1.00 93.06 107 THR A CA 1
ATOM 880 C C . THR A 1 107 ? 2.720 -7.697 6.416 1.00 93.06 107 THR A C 1
ATOM 882 O O . THR A 1 107 ? 1.605 -7.552 5.926 1.00 93.06 107 THR A O 1
ATOM 885 N N . TYR A 1 108 ? 2.972 -7.444 7.699 1.00 94.88 108 TYR A N 1
ATOM 886 C CA . TYR A 1 108 ? 1.942 -7.040 8.654 1.00 94.88 108 TYR A CA 1
ATOM 887 C C . TYR A 1 108 ? 2.060 -5.556 8.965 1.00 94.88 108 TYR A C 1
ATOM 889 O O . TYR A 1 108 ? 3.160 -5.050 9.219 1.00 94.88 108 TYR A O 1
ATOM 897 N N . TYR A 1 109 ? 0.922 -4.875 8.976 1.00 95.25 109 TYR A N 1
ATOM 898 C CA . TYR A 1 109 ? 0.827 -3.436 9.135 1.00 95.25 109 TYR A CA 1
ATOM 899 C C . TYR A 1 109 ? -0.257 -3.055 10.125 1.00 95.25 109 TYR A C 1
ATOM 901 O O . TYR A 1 109 ? -1.240 -3.765 10.329 1.00 95.25 109 TYR A O 1
ATOM 909 N N . LYS A 1 110 ? -0.084 -1.865 10.687 1.00 94.38 110 LYS A N 1
ATOM 910 C CA . LYS A 1 110 ? -1.093 -1.167 11.466 1.00 94.38 110 LYS A CA 1
ATOM 911 C C . LYS A 1 110 ? -1.463 0.126 10.759 1.00 94.38 110 LYS A C 1
ATOM 913 O O . LYS A 1 110 ? -0.571 0.878 10.379 1.00 94.38 110 LYS A O 1
ATOM 918 N N . ALA A 1 111 ? -2.757 0.383 10.608 1.00 94.25 111 ALA A N 1
ATOM 919 C CA . ALA A 1 111 ? -3.309 1.605 10.040 1.00 94.25 111 ALA A CA 1
ATOM 920 C C . ALA A 1 111 ? -3.904 2.511 11.122 1.00 94.25 111 ALA A C 1
ATOM 922 O O . ALA A 1 111 ? -4.432 2.052 12.134 1.00 94.25 111 ALA A O 1
ATOM 923 N N . VAL A 1 112 ? -3.884 3.812 10.865 1.00 92.94 112 VAL A N 1
ATOM 924 C CA . VAL A 1 112 ? -4.664 4.822 11.574 1.00 92.94 112 VAL A CA 1
ATOM 925 C C . VAL A 1 112 ? -5.233 5.792 10.543 1.00 92.94 112 VAL A C 1
ATOM 927 O O . VAL A 1 112 ? -4.519 6.260 9.660 1.00 92.94 112 VAL A O 1
ATOM 930 N N . ALA A 1 113 ? -6.515 6.124 10.680 1.00 93.06 113 ALA A N 1
ATOM 931 C CA . ALA A 1 113 ? -7.107 7.246 9.965 1.00 93.06 113 ALA A CA 1
ATOM 932 C C . ALA A 1 113 ? -6.754 8.559 10.681 1.00 93.06 113 ALA A C 1
ATOM 934 O O . ALA A 1 113 ? -6.977 8.704 11.888 1.00 93.06 113 ALA A O 1
ATOM 935 N N . ILE A 1 114 ? -6.189 9.502 9.932 1.00 91.12 114 ILE A N 1
ATOM 936 C CA . ILE A 1 114 ? -5.859 10.855 10.396 1.00 91.12 114 ILE A CA 1
ATOM 937 C C . ILE A 1 114 ? -7.062 11.783 10.185 1.00 91.12 114 ILE A C 1
ATOM 939 O O . ILE A 1 114 ? -7.382 12.608 11.051 1.00 91.12 114 ILE A O 1
ATOM 943 N N . ASP A 1 115 ? -7.749 11.604 9.058 1.00 90.81 115 ASP A N 1
ATOM 944 C CA . ASP A 1 115 ? -9.057 12.164 8.713 1.00 90.81 115 ASP A CA 1
ATOM 945 C C . ASP A 1 115 ? -9.772 11.243 7.696 1.00 90.81 115 ASP A C 1
ATOM 947 O O . ASP A 1 115 ? -9.334 10.115 7.465 1.00 90.81 115 ASP A O 1
ATOM 951 N N . ASP A 1 116 ? -10.881 11.697 7.103 1.00 89.75 116 ASP A N 1
ATOM 952 C CA . ASP A 1 116 ? -11.688 10.913 6.152 1.00 89.75 116 ASP A CA 1
ATOM 953 C C . ASP A 1 116 ? -10.980 10.589 4.820 1.00 89.75 116 ASP A C 1
ATOM 955 O O . ASP A 1 116 ? -11.479 9.784 4.025 1.00 89.75 116 ASP A O 1
ATOM 959 N N . HIS A 1 117 ? -9.854 11.242 4.535 1.00 94.25 117 HIS A N 1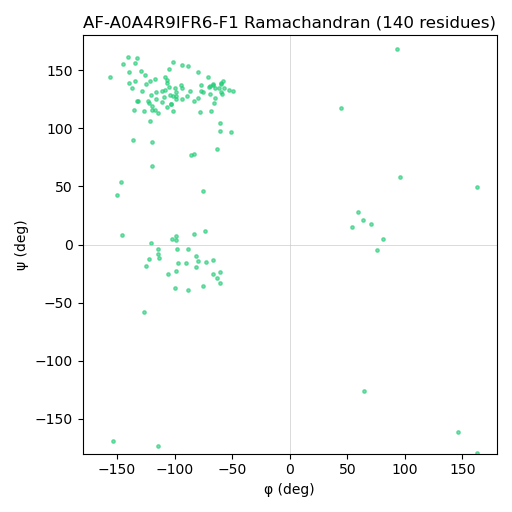
ATOM 960 C CA . HIS A 1 117 ? -9.111 11.162 3.279 1.00 94.25 117 HIS A CA 1
ATOM 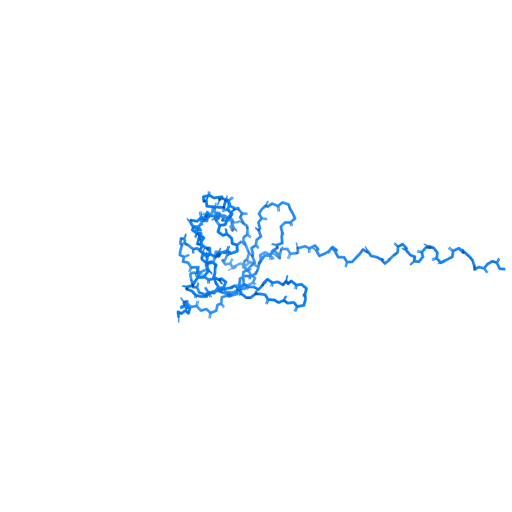961 C C . HIS A 1 117 ? -7.644 10.774 3.483 1.00 94.25 117 HIS A C 1
ATOM 963 O O . HIS A 1 117 ? -7.012 10.314 2.536 1.00 94.25 117 HIS A O 1
ATOM 969 N N . VAL A 1 118 ? -7.099 10.923 4.687 1.00 94.62 118 VAL A N 1
ATOM 970 C CA . VAL A 1 118 ? -5.691 10.666 4.989 1.00 94.62 118 VAL A CA 1
ATOM 971 C C . VAL A 1 118 ? -5.559 9.519 5.979 1.00 94.62 118 VAL A C 1
ATOM 973 O O . VAL A 1 118 ? -6.095 9.554 7.089 1.00 94.62 118 VAL A O 1
ATOM 976 N N . TYR A 1 119 ? -4.776 8.520 5.587 1.00 94.75 119 TYR A N 1
ATOM 977 C CA . TYR A 1 119 ? -4.472 7.350 6.394 1.00 94.75 119 TYR A CA 1
ATOM 978 C C . TYR A 1 119 ? -2.965 7.200 6.530 1.00 94.75 119 TYR A C 1
ATOM 980 O O . TYR A 1 119 ? -2.237 7.318 5.548 1.00 94.75 119 TYR A O 1
ATOM 988 N N . ASN A 1 120 ? -2.511 6.865 7.730 1.00 94.12 120 ASN A N 1
ATOM 989 C CA . ASN A 1 120 ? -1.139 6.446 7.964 1.00 94.12 120 ASN A CA 1
ATOM 990 C C . ASN A 1 120 ? -1.110 4.947 8.211 1.00 94.12 120 ASN A C 1
ATOM 992 O O . ASN A 1 120 ? -1.979 4.411 8.901 1.00 94.12 120 ASN A O 1
ATOM 996 N N . TYR A 1 121 ? -0.094 4.270 7.695 1.00 93.62 121 TYR A N 1
ATOM 997 C CA . TYR A 1 121 ? 0.146 2.872 8.015 1.00 93.62 121 TYR A CA 1
ATOM 998 C C . TYR A 1 121 ? 1.630 2.595 8.199 1.00 93.62 121 TYR A C 1
ATOM 1000 O O . TYR A 1 121 ? 2.490 3.246 7.612 1.00 93.62 121 TYR A O 1
ATOM 1008 N N . ILE A 1 122 ? 1.936 1.638 9.064 1.00 93.44 122 ILE A N 1
ATOM 1009 C CA . ILE A 1 122 ? 3.302 1.315 9.462 1.00 93.44 122 ILE A CA 1
ATOM 1010 C C . ILE A 1 122 ? 3.453 -0.194 9.564 1.00 93.44 122 ILE A C 1
ATOM 1012 O O . ILE A 1 122 ? 2.554 -0.886 10.044 1.00 93.44 122 ILE A O 1
ATOM 1016 N N . LYS A 1 123 ? 4.586 -0.713 9.094 1.00 93.00 123 LYS A N 1
ATOM 1017 C CA . LYS A 1 123 ? 4.918 -2.132 9.240 1.00 93.00 123 LYS A CA 1
ATOM 1018 C C . LYS A 1 123 ? 5.134 -2.443 10.726 1.00 93.00 123 LYS A C 1
ATOM 1020 O O . LYS A 1 123 ? 5.795 -1.674 11.414 1.00 93.00 123 LYS A O 1
ATOM 1025 N N . ILE A 1 124 ? 4.636 -3.577 11.219 1.00 89.69 124 ILE A N 1
ATOM 1026 C CA . ILE A 1 124 ? 4.709 -3.977 12.646 1.00 89.69 124 ILE A CA 1
ATOM 1027 C C . ILE A 1 124 ? 6.138 -4.433 13.066 1.00 89.69 124 ILE A C 1
ATOM 1029 O O . ILE A 1 124 ? 6.366 -4.956 14.152 1.00 89.69 124 ILE A O 1
ATOM 1033 N N . GLU A 1 125 ? 7.155 -4.199 12.236 1.00 83.88 125 GLU A N 1
ATOM 1034 C CA . GLU A 1 125 ? 8.561 -4.457 12.571 1.00 83.88 125 GLU A CA 1
ATOM 1035 C C . GLU A 1 125 ? 9.218 -3.246 13.258 1.00 83.88 125 GLU A C 1
ATOM 1037 O O . GLU A 1 125 ? 8.834 -2.094 13.045 1.00 83.88 125 GLU A O 1
ATOM 1042 N N . LYS A 1 126 ? 10.249 -3.493 14.080 1.00 61.25 126 LYS A N 1
ATOM 1043 C CA . LYS A 1 126 ? 11.011 -2.417 14.736 1.00 61.25 126 LYS A CA 1
ATOM 1044 C C . LYS A 1 126 ? 11.674 -1.517 13.678 1.00 61.25 126 LYS A C 1
ATOM 1046 O O . LYS A 1 126 ? 12.301 -2.026 12.756 1.00 61.25 126 LYS A O 1
ATOM 1051 N N . ASN A 1 127 ? 11.580 -0.196 13.864 1.00 75.00 127 ASN A N 1
ATOM 1052 C CA . ASN A 1 127 ? 12.167 0.861 13.017 1.00 75.00 127 ASN A CA 1
ATOM 1053 C C . ASN A 1 127 ? 11.532 1.062 11.628 1.00 75.00 127 ASN A C 1
ATOM 1055 O O . ASN A 1 127 ? 12.149 1.679 10.763 1.00 75.00 127 ASN A O 1
ATOM 1059 N N . ALA A 1 128 ? 10.314 0.574 11.392 1.00 82.50 128 ALA A N 1
ATOM 1060 C CA . ALA A 1 128 ? 9.618 0.854 10.141 1.00 82.50 128 ALA A CA 1
ATOM 1061 C C . ALA A 1 128 ? 9.178 2.323 10.044 1.00 82.50 128 ALA A C 1
ATOM 1063 O O . ALA A 1 128 ? 8.595 2.862 10.980 1.00 82.50 128 ALA A O 1
ATOM 1064 N N . THR A 1 129 ? 9.389 2.957 8.894 1.00 84.31 129 THR A N 1
ATOM 1065 C CA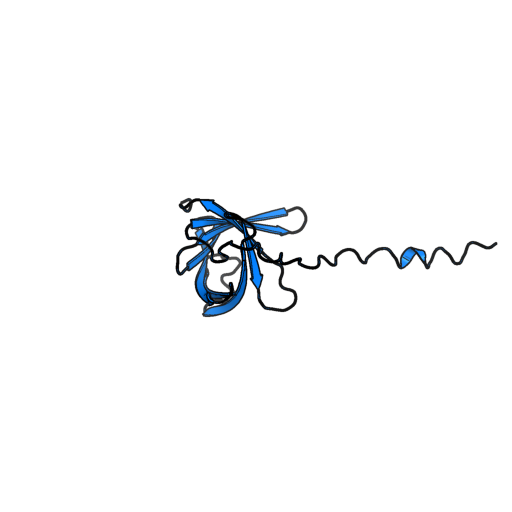 . THR A 1 129 ? 8.872 4.304 8.622 1.00 84.31 129 THR A CA 1
ATOM 1066 C C . THR A 1 129 ? 7.383 4.240 8.287 1.00 84.31 129 THR A C 1
ATOM 1068 O O . THR A 1 129 ? 6.963 3.420 7.466 1.00 84.31 129 THR A O 1
ATOM 1071 N N . SER A 1 130 ? 6.582 5.107 8.913 1.00 88.00 130 SER A N 1
ATOM 1072 C CA . SER A 1 130 ? 5.162 5.252 8.575 1.00 88.00 130 SER A CA 1
ATOM 1073 C C . SER A 1 130 ? 5.007 5.795 7.156 1.00 88.00 130 SER A C 1
ATOM 1075 O O . SER A 1 130 ? 5.648 6.778 6.799 1.00 88.00 130 SER A O 1
ATOM 1077 N N . GLN A 1 131 ? 4.101 5.198 6.394 1.00 91.00 131 GLN A N 1
ATOM 1078 C CA . GLN A 1 131 ? 3.671 5.670 5.082 1.00 91.00 131 GLN A CA 1
ATOM 1079 C C . GLN A 1 131 ? 2.327 6.392 5.192 1.00 91.00 131 GLN A C 1
ATOM 1081 O O . GLN A 1 131 ? 1.580 6.175 6.151 1.00 91.00 131 GLN A O 1
ATOM 1086 N N . THR A 1 132 ? 2.036 7.270 4.230 1.00 94.25 132 THR A N 1
ATOM 1087 C CA . THR A 1 132 ? 0.801 8.070 4.181 1.00 94.25 132 THR A CA 1
ATOM 1088 C C . THR A 1 132 ? 0.064 7.830 2.867 1.00 94.25 132 THR A C 1
ATOM 1090 O O . THR A 1 132 ? 0.604 8.107 1.799 1.00 94.25 132 THR A O 1
ATOM 1093 N N . LEU A 1 133 ? -1.195 7.402 2.954 1.00 96.38 133 LEU A N 1
ATOM 1094 C CA . LEU A 1 133 ? -2.128 7.301 1.834 1.00 96.38 133 LEU A CA 1
ATOM 1095 C C . LEU A 1 133 ? -3.092 8.483 1.855 1.00 96.38 133 LEU A C 1
ATOM 1097 O O . LEU A 1 133 ? -3.758 8.738 2.861 1.00 96.38 133 LEU A O 1
ATOM 1101 N N . LYS A 1 134 ? -3.206 9.175 0.720 1.00 97.25 134 LYS A N 1
ATOM 1102 C CA . LYS A 1 134 ? -4.158 10.276 0.519 1.00 97.25 134 LYS A CA 1
ATOM 1103 C C . LYS A 1 134 ? -5.195 9.887 -0.525 1.00 97.25 134 LYS A C 1
ATOM 1105 O O . LYS A 1 134 ? -4.843 9.738 -1.692 1.00 97.25 134 LYS A O 1
ATOM 1110 N N . PHE A 1 135 ? -6.448 9.741 -0.112 1.00 97.25 135 PHE A N 1
ATOM 1111 C CA . PHE A 1 135 ? -7.578 9.423 -0.981 1.00 97.25 135 PHE A CA 1
ATOM 1112 C C . PHE A 1 135 ? -7.831 10.559 -1.970 1.00 97.25 135 PHE A C 1
ATOM 1114 O O . PHE A 1 135 ? -8.030 11.704 -1.568 1.00 97.25 135 PHE A O 1
ATOM 1121 N N . GLN A 1 136 ? -7.865 10.218 -3.251 1.00 97.38 136 GLN A N 1
ATOM 1122 C CA . GLN A 1 136 ? -8.077 11.148 -4.357 1.00 97.38 136 GLN A CA 1
ATOM 1123 C C . GLN A 1 136 ? -9.479 11.024 -4.962 1.00 97.38 136 GLN A C 1
ATOM 1125 O O . GLN A 1 136 ? -9.991 11.978 -5.540 1.00 97.38 136 GLN A O 1
ATOM 1130 N N . GLY A 1 137 ? -10.125 9.862 -4.835 1.00 95.75 137 GLY A N 1
ATOM 1131 C CA . GLY A 1 137 ? -11.443 9.634 -5.419 1.00 95.75 137 GLY A CA 1
ATOM 1132 C C . GLY A 1 137 ? -11.797 8.158 -5.528 1.00 95.75 137 GLY A C 1
ATOM 1133 O O . GLY A 1 137 ? -11.033 7.285 -5.135 1.00 95.75 137 GLY A O 1
ATOM 1134 N N . LYS A 1 138 ? -12.985 7.867 -6.063 1.00 94.38 138 LYS A N 1
ATOM 1135 C CA . LYS A 1 138 ? -13.473 6.485 -6.211 1.00 94.38 138 LYS A CA 1
ATOM 1136 C C . LYS A 1 138 ? -12.916 5.757 -7.436 1.00 94.38 138 LYS A C 1
ATOM 1138 O O . LYS A 1 138 ? -12.983 4.536 -7.473 1.00 94.38 138 LYS A O 1
ATOM 1143 N N . SER A 1 139 ? -12.412 6.492 -8.421 1.00 92.12 139 SER A N 1
ATOM 1144 C CA . SER A 1 139 ? -11.980 5.945 -9.708 1.00 92.12 139 SER A CA 1
ATOM 1145 C C . SER A 1 139 ? -10.468 6.023 -9.836 1.00 92.12 139 SER A C 1
ATOM 1147 O O . SER A 1 139 ? -9.888 7.080 -9.576 1.00 92.12 139 SER A O 1
ATOM 1149 N N . PHE A 1 140 ? -9.855 4.914 -10.242 1.00 90.75 140 PHE A N 1
ATOM 1150 C CA . PHE A 1 140 ? -8.453 4.873 -10.628 1.00 90.75 140 PHE A CA 1
ATOM 1151 C C . PHE A 1 140 ? -8.287 5.466 -12.041 1.00 90.75 140 PHE A C 1
ATOM 1153 O O . PHE A 1 140 ? -9.155 5.246 -12.889 1.00 90.75 140 PHE A O 1
ATOM 1160 N N . PRO A 1 141 ? -7.255 6.290 -12.290 1.00 88.88 141 PRO A N 1
ATOM 1161 C CA . PRO A 1 141 ? -6.952 6.777 -13.634 1.00 88.88 141 PRO A CA 1
ATOM 1162 C C . PRO A 1 141 ? -6.401 5.644 -14.516 1.00 88.88 141 PRO A C 1
ATOM 1164 O O . PRO A 1 141 ? -5.641 4.820 -14.019 1.00 88.88 141 PRO A O 1
ATOM 1167 N N . HIS A 1 142 ? -6.754 5.648 -15.805 1.00 82.50 142 HIS A N 1
ATOM 1168 C CA . HIS A 1 142 ? -6.304 4.702 -16.836 1.00 82.50 142 HIS A CA 1
ATOM 1169 C C . HIS A 1 142 ? -5.699 5.456 -18.023 1.00 82.50 142 HIS A C 1
ATOM 1171 O O . HIS A 1 142 ? -6.214 6.565 -18.316 1.00 82.50 142 HIS A O 1
#

Secondary structure (DSSP, 8-state):
---SSSSSGGGSSSS---------PPPPTT---SPPSEEEEEEEEETTEEEEEEEEE-SSEEEEEEETTTEEEEEEEEEEETTEEEEEEEEE--TTTTT-TTTT-EEEEEEEESSSSEEEEEESSTTPPPEEEEEEESS---

Organism: NCBI:txid2484964

Nearest PDB structures (foldseek):
  5kev-assembly1_B  TM=6.606E-01  e=1.659E-02  Vibrio parahaemolyticus RIMD 2210633
  5kew-assembly3_F  TM=6.167E-01  e=3.485E-02  Vibrio parahaemolyticus RIMD 2210633
  4mis-assembly1_A  TM=4.016E-01  e=9.841E-01  Brucella abortus bv. 1 str. 9-941
  5c5b-assembly1_A  TM=4.361E-01  e=1.586E+00  Homo sapiens